Protein AF-A0A4Q5RP86-F1 (afdb_monomer_lite)

Foldseek 3Di:
DCPVVVVVVVVPDDDDDPDPQAPVDWDWADPPPLKIKIKHFHPAPFWPWKFKWKDLDQPDDTDTPDIDPDPPDRIDMDIPNPHDPDWMKIWMWTAGPPRDIDIHRIDIHYHPPPPDPDDDDPPPDPPPDPPPPPPPDDD

Secondary structure (DSSP, 8-state):
--HHHHHHHHTT----------TT--EEEE-STT-EEEEEE---S--SEEEEEEESSSSS--EEEEE-S-TT-SEEEEEETTPPSS--EEEEEEE-GGG-EEEPPPEE-EE--S-----------TTS-----------

Radius of gyration: 23.65 Å; chains: 1; bounding box: 83×69×40 Å

Sequence (139 aa):
MMRFLIGFLVFFIPIATMAQDTLPAFSAFSRGGGRNLISWVNNFPVVTQLNIQRSADSTKNFKTILTVPDPSLPQNGFVDTKAPPGNLFYRLFIVLDSGKYVFSKSRRAVPDTGTSTGFPAESNNSTADRRVIVSSNLN

pLDDT: mean 81.09, std 20.15, range [41.0, 98.62]

Structure (mmCIF, N/CA/C/O backbone):
data_AF-A0A4Q5RP86-F1
#
_entry.id   AF-A0A4Q5RP86-F1
#
loop_
_atom_site.group_PDB
_atom_site.id
_atom_site.type_symbol
_atom_site.label_atom_id
_atom_site.label_alt_id
_atom_site.label_comp_id
_atom_site.label_asym_id
_atom_site.label_entity_id
_atom_site.label_seq_id
_atom_site.pdbx_PDB_ins_code
_atom_site.Cartn_x
_atom_site.Cartn_y
_atom_site.Cartn_z
_atom_site.occupancy
_atom_site.B_iso_or_equiv
_atom_site.auth_seq_id
_atom_site.auth_comp_id
_atom_site.auth_asym_id
_atom_site.auth_atom_id
_atom_site.pdbx_PDB_model_num
ATOM 1 N N . MET A 1 1 ? -56.317 6.577 -11.267 1.00 57.41 1 MET A N 1
ATOM 2 C CA . MET A 1 1 ? -55.443 5.811 -10.349 1.00 57.41 1 MET A CA 1
ATOM 3 C C . MET A 1 1 ? -54.102 5.367 -10.966 1.00 57.41 1 MET A C 1
ATOM 5 O O . MET A 1 1 ? -53.289 4.812 -10.250 1.00 57.41 1 MET A O 1
ATOM 9 N N . MET A 1 2 ? -53.809 5.659 -12.246 1.00 57.72 2 MET A N 1
ATOM 10 C CA . MET A 1 2 ? -52.570 5.215 -12.926 1.00 57.72 2 MET A CA 1
ATOM 11 C C . MET A 1 2 ? -51.435 6.264 -12.948 1.00 57.72 2 MET A C 1
ATOM 13 O O . MET A 1 2 ? -50.302 5.953 -13.290 1.00 57.72 2 MET A O 1
ATOM 17 N N . ARG A 1 3 ? -51.721 7.512 -12.541 1.00 55.56 3 ARG A N 1
ATOM 18 C CA . ARG A 1 3 ? -50.755 8.631 -12.523 1.00 55.56 3 ARG A CA 1
ATOM 19 C C . ARG A 1 3 ? -49.776 8.578 -11.342 1.00 55.56 3 ARG A C 1
ATOM 21 O O . ARG A 1 3 ? -48.644 9.018 -11.476 1.00 55.56 3 ARG A O 1
ATOM 28 N N . PHE A 1 4 ? -50.194 7.987 -10.222 1.00 57.75 4 PHE A N 1
ATOM 29 C CA . PHE A 1 4 ? -49.337 7.782 -9.047 1.00 57.75 4 PHE A CA 1
ATOM 30 C C . PHE A 1 4 ? -48.412 6.562 -9.188 1.00 57.75 4 PHE A C 1
ATOM 32 O O . PHE A 1 4 ? -47.404 6.480 -8.495 1.00 57.75 4 PHE A O 1
ATOM 39 N N . LEU A 1 5 ? -48.712 5.647 -10.122 1.00 57.00 5 LEU A N 1
ATOM 40 C CA . LEU A 1 5 ? -47.914 4.441 -10.363 1.00 57.00 5 LEU A CA 1
ATOM 41 C C . LEU A 1 5 ? -46.541 4.771 -10.980 1.00 57.00 5 LEU A C 1
ATOM 43 O O . LEU A 1 5 ? -45.544 4.134 -10.660 1.00 57.00 5 LEU A O 1
ATOM 47 N N . ILE A 1 6 ? -46.484 5.813 -11.819 1.00 60.94 6 ILE A N 1
ATOM 48 C CA . ILE A 1 6 ? -45.249 6.268 -12.477 1.00 60.94 6 ILE A CA 1
ATOM 49 C C . ILE A 1 6 ? -44.287 6.893 -11.454 1.00 60.94 6 ILE A C 1
ATOM 51 O O . ILE A 1 6 ? -43.085 6.656 -11.519 1.00 60.94 6 ILE A O 1
ATOM 55 N N . GLY A 1 7 ? -44.809 7.628 -10.464 1.00 59.59 7 GLY A N 1
ATOM 56 C CA . GLY A 1 7 ? -43.992 8.212 -9.393 1.00 59.59 7 GLY A CA 1
ATOM 57 C C . GLY A 1 7 ? -43.363 7.163 -8.471 1.00 59.59 7 GLY A C 1
ATOM 58 O O . GLY A 1 7 ? -42.229 7.334 -8.035 1.00 59.59 7 GLY A O 1
ATOM 59 N N . PHE A 1 8 ? -44.060 6.047 -8.229 1.00 58.62 8 PHE A N 1
ATOM 60 C CA . PHE A 1 8 ? -43.550 4.954 -7.394 1.00 58.62 8 PHE A CA 1
ATOM 61 C C . PHE A 1 8 ? -42.440 4.145 -8.091 1.00 58.62 8 PHE A C 1
ATOM 63 O O . PHE A 1 8 ? -41.527 3.657 -7.431 1.00 58.62 8 PHE A O 1
ATOM 70 N N . LEU A 1 9 ? -42.471 4.049 -9.427 1.00 58.06 9 LEU A N 1
ATOM 71 C CA . LEU A 1 9 ? -41.463 3.326 -10.214 1.00 58.06 9 LEU A CA 1
ATOM 72 C C . LEU A 1 9 ? -40.113 4.069 -10.289 1.00 58.06 9 LEU A C 1
ATOM 74 O O . LEU A 1 9 ? -39.062 3.437 -10.323 1.00 58.06 9 LEU A O 1
ATOM 78 N N . VAL A 1 10 ? -40.124 5.407 -10.275 1.00 61.03 10 VAL A N 1
ATOM 79 C CA . VAL A 1 10 ? -38.898 6.232 -10.337 1.00 61.03 10 VAL A CA 1
ATOM 80 C C . VAL A 1 10 ? -38.115 6.211 -9.014 1.00 61.03 10 VAL A C 1
ATOM 82 O O . VAL A 1 10 ? -36.906 6.427 -9.013 1.00 61.03 10 VAL A O 1
ATOM 85 N N . PHE A 1 11 ? -38.762 5.886 -7.888 1.00 60.84 11 PHE A N 1
ATOM 86 C CA . PHE A 1 11 ? -38.121 5.868 -6.565 1.00 60.84 11 PHE A CA 1
ATOM 87 C C . PHE A 1 11 ? -37.253 4.619 -6.304 1.00 60.84 11 PHE A C 1
ATOM 89 O O . PHE A 1 11 ? -36.461 4.603 -5.367 1.00 60.84 11 PHE A O 1
ATOM 96 N N . PHE A 1 12 ? -37.364 3.580 -7.140 1.00 63.31 12 PHE A N 1
ATOM 97 C CA . PHE A 1 12 ? -36.663 2.298 -6.979 1.00 63.31 12 PHE A CA 1
ATOM 98 C C . PHE A 1 12 ? -35.523 2.085 -7.988 1.00 63.31 12 PHE A C 1
ATOM 100 O O . PHE A 1 12 ? -35.213 0.948 -8.333 1.00 63.31 12 PHE A O 1
ATOM 107 N N . ILE A 1 13 ? -34.875 3.149 -8.472 1.00 74.62 13 ILE A N 1
ATOM 108 C CA . ILE A 1 13 ? -33.644 3.006 -9.264 1.00 74.62 13 ILE A CA 1
ATOM 109 C C . ILE A 1 13 ? -32.456 2.943 -8.288 1.00 74.62 13 ILE A C 1
ATOM 111 O O . ILE A 1 13 ? -32.082 3.980 -7.736 1.00 74.62 13 ILE A O 1
ATOM 115 N N . PRO A 1 14 ? -31.841 1.768 -8.041 1.00 68.00 14 PRO A N 1
ATOM 116 C CA . PRO A 1 14 ? -30.626 1.705 -7.246 1.00 68.00 14 PRO A CA 1
ATOM 117 C C . PRO A 1 14 ? -29.492 2.380 -8.021 1.00 68.00 14 PRO A C 1
ATOM 119 O O . PRO A 1 14 ? -29.072 1.919 -9.083 1.00 68.00 14 PRO A O 1
ATOM 122 N N . ILE A 1 15 ? -28.988 3.485 -7.481 1.00 74.19 15 ILE A N 1
ATOM 123 C CA . ILE A 1 15 ? -27.766 4.122 -7.967 1.00 74.19 15 ILE A CA 1
ATOM 124 C C . ILE A 1 15 ? -26.613 3.218 -7.526 1.00 74.19 15 ILE A C 1
ATOM 126 O O . ILE A 1 15 ? -26.339 3.098 -6.332 1.00 74.19 15 ILE A O 1
ATOM 130 N N . ALA A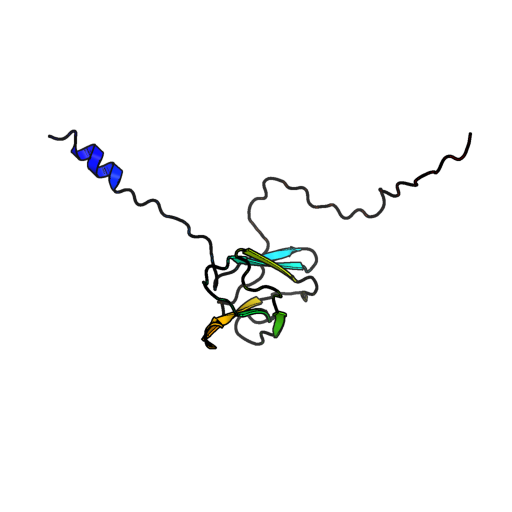 1 16 ? -25.959 2.545 -8.473 1.00 69.56 16 ALA A N 1
ATOM 131 C CA . ALA A 1 16 ? -24.766 1.759 -8.184 1.00 69.56 16 ALA A CA 1
ATOM 132 C C . ALA A 1 16 ? -23.649 2.704 -7.717 1.00 69.56 16 ALA A C 1
ATOM 134 O O . ALA A 1 16 ? -23.070 3.444 -8.513 1.00 69.56 16 ALA A O 1
ATOM 135 N N . THR A 1 17 ? -23.363 2.711 -6.416 1.00 67.38 17 THR A N 1
ATOM 136 C CA . THR A 1 17 ? -22.245 3.469 -5.860 1.00 67.38 17 THR A CA 1
ATOM 137 C C . THR A 1 17 ? -20.959 2.677 -6.076 1.00 67.38 17 THR A C 1
ATOM 139 O O . THR A 1 17 ? -20.790 1.564 -5.580 1.00 67.38 17 THR A O 1
ATOM 142 N N . MET A 1 18 ? -20.030 3.245 -6.841 1.00 66.38 18 MET A N 1
ATOM 143 C CA . MET A 1 18 ? -18.660 2.741 -6.898 1.00 66.38 18 MET A CA 1
ATOM 144 C C . MET A 1 18 ? -17.964 3.223 -5.626 1.00 66.38 18 MET A C 1
ATOM 146 O O . MET A 1 18 ? -17.562 4.383 -5.533 1.00 66.38 18 MET A O 1
ATOM 150 N N . ALA A 1 19 ? -17.903 2.372 -4.604 1.00 68.69 19 ALA A N 1
ATOM 151 C CA . ALA A 1 19 ? -17.145 2.687 -3.400 1.00 68.69 19 ALA A CA 1
ATOM 152 C C . ALA A 1 19 ? -15.655 2.830 -3.757 1.00 68.69 19 ALA A C 1
ATOM 154 O O . ALA A 1 19 ? -15.127 2.049 -4.550 1.00 68.69 19 ALA A O 1
ATOM 155 N N . GLN A 1 20 ? -14.977 3.826 -3.180 1.00 66.19 20 GLN A N 1
ATOM 156 C CA . GLN A 1 20 ? -13.523 3.919 -3.289 1.00 66.19 20 GLN A CA 1
ATOM 157 C C . GLN A 1 20 ? -12.885 2.696 -2.622 1.00 66.19 20 GLN A C 1
ATOM 159 O O . GLN A 1 20 ? -13.276 2.306 -1.519 1.00 66.19 20 GLN A O 1
ATOM 164 N N . ASP A 1 21 ? -11.892 2.106 -3.289 1.00 74.69 21 ASP A N 1
ATOM 165 C CA . ASP A 1 21 ? -11.068 1.039 -2.722 1.00 74.69 21 ASP A CA 1
ATOM 166 C C . ASP A 1 21 ? -10.365 1.577 -1.459 1.00 74.69 21 ASP A C 1
ATOM 168 O O . ASP A 1 21 ? -9.439 2.387 -1.538 1.00 74.69 21 ASP A O 1
ATOM 172 N N . THR A 1 22 ? -10.815 1.132 -0.287 1.00 91.19 22 THR A N 1
ATOM 173 C CA . THR A 1 22 ? -10.207 1.439 1.016 1.00 91.19 22 THR A CA 1
ATOM 174 C C . THR A 1 22 ? -9.433 0.235 1.539 1.00 91.19 22 THR A C 1
ATOM 176 O O . THR A 1 22 ? -9.600 -0.886 1.047 1.00 91.19 22 THR A O 1
ATOM 179 N N . LEU A 1 23 ? -8.576 0.444 2.541 1.00 92.94 23 LEU A N 1
ATOM 180 C CA . LEU A 1 23 ? -7.839 -0.640 3.183 1.00 92.94 23 LEU A CA 1
ATOM 181 C C . LEU A 1 23 ? -8.787 -1.801 3.565 1.00 92.94 23 LEU A C 1
ATOM 183 O O . LEU A 1 23 ? -9.875 -1.563 4.084 1.00 92.94 23 LEU A O 1
ATOM 187 N N . PRO A 1 24 ? -8.386 -3.064 3.319 1.00 94.88 24 PRO A N 1
ATOM 188 C CA . PRO A 1 24 ? -7.049 -3.495 2.909 1.00 94.88 24 PRO A CA 1
ATOM 189 C C . PRO A 1 24 ? -6.765 -3.373 1.400 1.00 94.88 24 PRO A C 1
ATOM 191 O O . PRO A 1 24 ? -5.664 -3.715 0.972 1.00 94.88 24 PRO A O 1
ATOM 194 N N . ALA A 1 25 ? -7.708 -2.919 0.571 1.00 95.94 25 ALA A N 1
ATOM 195 C CA . ALA A 1 25 ? -7.427 -2.629 -0.833 1.00 95.94 25 ALA A CA 1
ATOM 196 C C . ALA A 1 25 ? -6.519 -1.395 -0.975 1.00 95.94 25 ALA A C 1
ATOM 198 O O . ALA A 1 25 ? -6.467 -0.518 -0.114 1.00 95.94 25 ALA A O 1
ATOM 199 N N . PHE A 1 26 ? -5.748 -1.368 -2.059 1.00 96.12 26 PHE A N 1
ATOM 200 C CA . PHE A 1 26 ? -4.804 -0.300 -2.365 1.00 96.12 26 PHE A CA 1
ATOM 201 C C . PHE A 1 26 ? -4.516 -0.281 -3.868 1.00 96.12 26 PHE A C 1
ATOM 203 O O . PHE A 1 26 ? -4.832 -1.235 -4.584 1.00 96.12 26 PHE A O 1
ATOM 210 N N . SER A 1 27 ? -3.869 0.779 -4.333 1.00 95.81 27 SER A N 1
ATOM 211 C CA . SER A 1 27 ? -3.494 0.974 -5.730 1.00 95.81 27 SER A CA 1
ATOM 212 C C . SER A 1 27 ? -1.982 0.911 -5.913 1.00 95.81 27 SER A C 1
ATOM 214 O O . SER A 1 27 ? -1.226 1.385 -5.067 1.00 95.81 27 SER A O 1
ATOM 216 N N . ALA A 1 28 ? -1.541 0.322 -7.026 1.00 95.88 28 ALA A N 1
ATOM 217 C CA . ALA A 1 28 ? -0.133 0.203 -7.394 1.00 95.88 28 ALA A CA 1
ATOM 218 C C . ALA A 1 28 ? 0.053 0.599 -8.862 1.00 95.88 28 ALA A C 1
ATOM 220 O O . ALA A 1 28 ? -0.353 -0.136 -9.764 1.00 95.88 28 ALA A O 1
ATOM 221 N N . PHE A 1 29 ? 0.688 1.744 -9.098 1.00 94.88 29 PHE A N 1
ATOM 222 C CA . PHE A 1 29 ? 0.883 2.299 -10.434 1.00 94.88 29 PHE A CA 1
ATOM 223 C C . PHE A 1 29 ? 2.358 2.469 -10.766 1.00 94.88 29 PHE A C 1
ATOM 225 O O . PHE A 1 29 ? 3.126 2.984 -9.957 1.00 94.88 29 PHE A O 1
ATOM 232 N N . SER A 1 30 ? 2.762 2.104 -11.979 1.00 93.62 30 SER A N 1
ATOM 233 C CA . SER A 1 30 ? 4.092 2.439 -12.484 1.00 93.62 30 SER A CA 1
ATOM 234 C C . SER A 1 30 ? 4.103 3.869 -13.026 1.00 93.62 30 SER A C 1
ATOM 236 O O . SER A 1 30 ? 3.240 4.247 -13.816 1.00 93.62 30 SER A O 1
ATOM 238 N N . ARG A 1 31 ? 5.076 4.676 -12.592 1.00 89.81 31 ARG A N 1
ATOM 239 C CA . ARG A 1 31 ? 5.244 6.098 -12.954 1.00 89.81 31 ARG A CA 1
ATOM 240 C C . ARG A 1 31 ? 6.404 6.334 -13.933 1.00 89.81 31 ARG A C 1
ATOM 242 O O . ARG A 1 31 ? 6.873 7.465 -14.074 1.00 89.81 31 ARG A O 1
ATOM 249 N N . GLY A 1 32 ? 6.893 5.272 -14.577 1.00 83.88 32 GLY A N 1
ATOM 250 C CA . GLY A 1 32 ? 8.081 5.320 -15.431 1.00 83.88 32 GLY A CA 1
ATOM 251 C C . GLY A 1 32 ? 9.378 5.579 -14.650 1.00 83.88 32 GLY A C 1
ATOM 252 O O . GLY A 1 32 ? 9.368 5.918 -13.463 1.00 83.88 32 GLY A O 1
ATOM 253 N N . GLY A 1 33 ? 10.523 5.375 -15.311 1.00 85.06 33 GLY A N 1
ATOM 254 C CA . GLY A 1 33 ? 11.845 5.598 -14.708 1.00 85.06 33 GLY A CA 1
ATOM 255 C C . GLY A 1 33 ? 12.135 4.723 -13.482 1.00 85.06 33 GLY A C 1
ATOM 256 O O . GLY A 1 33 ? 12.807 5.174 -12.562 1.00 85.06 33 GLY A O 1
ATOM 257 N N . GLY A 1 34 ? 11.575 3.507 -13.426 1.00 88.19 34 GLY A N 1
ATOM 258 C CA . GLY A 1 34 ? 11.765 2.586 -12.296 1.00 88.19 34 GLY A CA 1
ATOM 259 C C . GLY A 1 34 ? 11.047 3.000 -11.007 1.00 88.19 34 GLY A C 1
ATOM 260 O O . GLY A 1 34 ? 11.407 2.527 -9.933 1.00 88.19 34 GLY A O 1
ATOM 261 N N . ARG A 1 35 ? 10.047 3.888 -11.091 1.00 93.50 35 ARG A N 1
ATOM 262 C CA . ARG A 1 35 ? 9.272 4.356 -9.936 1.00 93.50 35 ARG A CA 1
ATOM 263 C C . ARG A 1 35 ? 7.888 3.732 -9.916 1.00 93.50 35 ARG A C 1
ATOM 265 O O . ARG A 1 35 ? 7.176 3.789 -10.919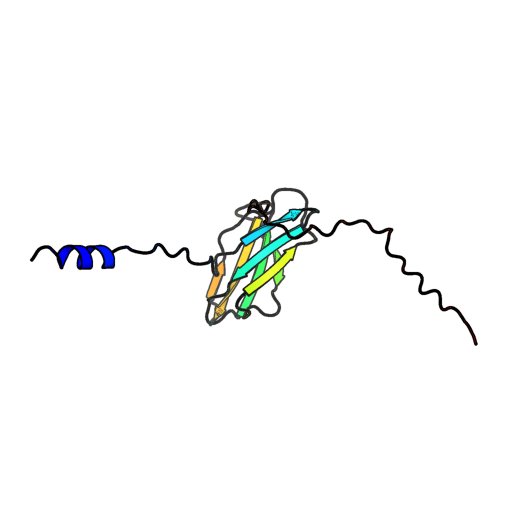 1.00 93.50 35 ARG A O 1
ATOM 272 N N . ASN A 1 36 ? 7.475 3.226 -8.759 1.00 96.44 36 ASN A N 1
ATOM 273 C CA . ASN A 1 36 ? 6.123 2.711 -8.554 1.00 96.44 36 ASN A CA 1
ATOM 274 C C . ASN A 1 36 ? 5.440 3.460 -7.406 1.00 96.44 36 ASN A C 1
ATOM 276 O O . ASN A 1 36 ? 5.997 3.560 -6.318 1.00 96.44 36 ASN A O 1
ATOM 280 N N . LEU A 1 37 ? 4.241 3.987 -7.648 1.00 96.56 37 LEU A N 1
ATOM 281 C CA . LEU A 1 37 ? 3.385 4.607 -6.644 1.00 96.56 37 LEU A CA 1
ATOM 282 C C . LEU A 1 37 ? 2.477 3.550 -6.017 1.00 96.56 37 LEU A C 1
ATOM 284 O O . LEU A 1 37 ? 1.732 2.874 -6.721 1.00 96.56 37 LEU A O 1
ATOM 288 N N . ILE A 1 38 ? 2.507 3.466 -4.695 1.00 97.19 38 ILE A N 1
ATOM 289 C CA . ILE A 1 38 ? 1.612 2.663 -3.873 1.00 97.19 38 ILE A CA 1
ATOM 290 C C . ILE A 1 38 ? 0.742 3.650 -3.101 1.00 97.19 38 ILE A C 1
ATOM 292 O O . ILE A 1 38 ? 1.284 4.442 -2.338 1.00 97.19 38 ILE A O 1
ATOM 296 N N . SER A 1 39 ? -0.575 3.634 -3.280 1.00 96.56 39 SER A N 1
ATOM 297 C CA . SER A 1 39 ? -1.489 4.549 -2.581 1.00 96.56 39 SER A CA 1
ATOM 298 C C . SER A 1 39 ? -2.678 3.817 -1.976 1.00 96.56 39 SER A C 1
ATOM 300 O O . SER A 1 39 ? -3.099 2.773 -2.476 1.00 96.56 39 SER A O 1
ATOM 302 N N . TRP A 1 40 ? -3.207 4.350 -0.878 1.00 96.06 40 TRP A N 1
ATOM 303 C CA . TRP A 1 40 ? -4.328 3.756 -0.155 1.00 96.06 40 TRP A CA 1
ATOM 304 C C . TRP A 1 40 ? -5.185 4.817 0.535 1.00 96.06 40 TRP A C 1
ATOM 306 O O . TRP A 1 40 ? -4.740 5.940 0.783 1.00 96.06 40 TRP A O 1
ATOM 316 N N . VAL A 1 41 ? -6.410 4.416 0.871 1.00 96.00 41 VAL A N 1
ATOM 317 C CA . VAL A 1 41 ? -7.340 5.167 1.718 1.00 96.00 41 VAL A CA 1
ATOM 318 C C . VAL A 1 41 ? -7.628 4.323 2.955 1.00 96.00 41 VAL A C 1
ATOM 320 O O . VAL A 1 41 ? -8.068 3.180 2.840 1.00 96.00 41 VAL A O 1
ATOM 323 N N . ASN A 1 42 ? -7.337 4.851 4.137 1.00 94.69 42 ASN A N 1
ATOM 324 C CA . ASN A 1 42 ? -7.567 4.192 5.410 1.00 94.69 42 ASN A CA 1
ATOM 325 C C . ASN A 1 42 ? -8.988 4.475 5.920 1.00 94.69 42 ASN A C 1
ATOM 327 O O . ASN A 1 42 ? -9.341 5.622 6.172 1.00 94.69 42 ASN A O 1
ATOM 331 N N . ASN A 1 43 ? -9.776 3.415 6.101 1.00 92.38 43 ASN A N 1
ATOM 332 C CA . ASN A 1 43 ? -11.104 3.468 6.720 1.00 92.38 43 ASN A CA 1
ATOM 333 C C . ASN A 1 43 ? -11.187 2.607 7.995 1.00 92.38 43 ASN A C 1
ATOM 335 O O . ASN A 1 43 ? -12.267 2.385 8.541 1.00 92.38 43 ASN A O 1
ATOM 339 N N . PHE A 1 44 ? -10.054 2.073 8.463 1.00 91.81 44 PHE A N 1
ATOM 340 C CA . PHE A 1 44 ? -10.004 1.403 9.753 1.00 91.81 44 PHE A CA 1
ATOM 341 C C . PHE A 1 44 ? -10.012 2.452 10.870 1.00 91.81 44 PHE A C 1
ATOM 343 O O . PHE A 1 44 ? -9.301 3.451 10.766 1.00 91.81 44 PHE A O 1
ATOM 350 N N . PRO A 1 45 ? -10.757 2.220 11.965 1.00 91.62 45 PRO A N 1
ATOM 351 C CA . PRO A 1 45 ? -10.806 3.159 13.083 1.00 91.62 45 PRO A CA 1
ATOM 352 C C . PRO A 1 45 ? -9.455 3.274 13.799 1.00 91.62 45 PRO A C 1
ATOM 354 O O . PRO A 1 45 ? -9.115 4.335 14.312 1.00 91.62 45 PRO A O 1
ATOM 357 N N . VAL A 1 46 ? -8.684 2.182 13.833 1.00 94.25 46 VAL A N 1
ATOM 358 C CA . VAL A 1 46 ? -7.360 2.126 14.454 1.00 94.25 46 VAL A CA 1
ATOM 359 C C . VAL A 1 46 ? -6.434 1.295 13.575 1.00 94.25 46 VAL A C 1
ATOM 361 O O . VAL A 1 46 ? -6.713 0.131 13.285 1.00 94.25 46 VAL A O 1
ATOM 364 N N . VAL A 1 47 ? -5.307 1.890 13.188 1.00 96.00 47 VAL A N 1
ATOM 365 C CA . VAL A 1 47 ? -4.173 1.196 12.570 1.00 96.00 47 VAL A CA 1
ATOM 366 C C . VAL A 1 47 ? -2.934 1.574 13.363 1.00 96.00 47 VAL A C 1
ATOM 368 O O . VAL A 1 47 ? -2.589 2.748 13.452 1.00 96.00 47 VAL A O 1
ATOM 371 N N . THR A 1 48 ? -2.280 0.586 13.961 1.00 96.25 48 THR A N 1
ATOM 372 C CA . THR A 1 48 ? -1.092 0.790 14.802 1.00 96.25 48 THR A CA 1
ATOM 373 C C . THR A 1 48 ? 0.197 0.680 13.999 1.00 96.25 48 THR A C 1
ATOM 375 O O . THR A 1 48 ? 1.200 1.299 14.343 1.00 96.25 48 THR A O 1
ATOM 378 N N . GLN A 1 49 ? 0.174 -0.076 12.899 1.00 97.06 49 GLN A N 1
ATOM 379 C CA . GLN A 1 49 ? 1.310 -0.223 12.001 1.00 97.06 49 GLN A CA 1
ATOM 380 C C . GLN A 1 49 ? 0.842 -0.522 10.577 1.00 97.06 49 GLN A C 1
ATOM 382 O O . GLN A 1 49 ? -0.072 -1.317 10.361 1.00 97.06 49 GLN A O 1
ATOM 387 N N . LEU A 1 50 ? 1.514 0.073 9.592 1.00 97.94 50 LEU A N 1
ATOM 388 C CA . LEU A 1 50 ? 1.309 -0.232 8.181 1.00 97.94 50 LEU A CA 1
ATOM 389 C C . LEU A 1 50 ? 2.667 -0.395 7.503 1.00 97.94 50 LEU A C 1
ATOM 391 O O . LEU A 1 50 ? 3.451 0.548 7.418 1.00 97.94 50 LEU A O 1
ATOM 395 N N . ASN A 1 51 ? 2.938 -1.598 7.005 1.00 98.50 51 ASN A N 1
ATOM 396 C CA . ASN A 1 51 ? 4.158 -1.903 6.269 1.00 98.50 51 ASN A CA 1
ATOM 397 C C . ASN A 1 51 ? 3.829 -2.156 4.800 1.00 98.50 51 ASN A C 1
ATOM 399 O O . ASN A 1 51 ? 2.975 -2.985 4.473 1.00 98.50 51 ASN A O 1
ATOM 403 N N . ILE A 1 52 ? 4.569 -1.506 3.909 1.00 98.44 52 ILE A N 1
ATOM 404 C CA . ILE A 1 52 ? 4.525 -1.775 2.475 1.00 98.44 52 ILE A CA 1
ATOM 405 C C . ILE A 1 52 ? 5.553 -2.856 2.176 1.00 98.44 52 ILE A C 1
ATOM 407 O O . ILE A 1 52 ? 6.739 -2.712 2.486 1.00 98.44 52 ILE A O 1
ATOM 411 N N . GLN A 1 53 ? 5.099 -3.943 1.561 1.00 98.62 53 GLN A N 1
ATOM 412 C CA . GLN A 1 53 ? 5.945 -5.065 1.188 1.00 98.62 53 GLN A CA 1
ATOM 413 C C . GLN A 1 53 ? 5.982 -5.246 -0.324 1.00 98.62 53 GLN A C 1
ATOM 415 O O . GLN A 1 53 ? 4.979 -5.046 -1.007 1.00 98.62 53 GLN A O 1
ATOM 420 N N . ARG A 1 54 ? 7.137 -5.670 -0.836 1.00 98.38 54 ARG A N 1
ATOM 421 C CA . ARG A 1 54 ? 7.404 -5.877 -2.261 1.00 98.38 54 ARG A CA 1
ATOM 422 C C . ARG A 1 54 ? 7.968 -7.267 -2.520 1.00 98.38 54 ARG A C 1
ATOM 424 O O . ARG A 1 54 ? 8.759 -7.765 -1.722 1.00 98.38 54 ARG A O 1
ATOM 431 N N . SER A 1 55 ? 7.609 -7.855 -3.655 1.00 98.00 55 SER A N 1
ATOM 432 C CA . SER A 1 55 ? 8.163 -9.104 -4.173 1.00 98.00 55 SER A CA 1
ATOM 433 C C . SER A 1 55 ? 8.269 -9.074 -5.700 1.00 98.00 55 SER A C 1
ATOM 435 O O . SER A 1 55 ? 7.565 -8.317 -6.365 1.00 98.00 55 SER A O 1
ATOM 437 N N . ALA A 1 56 ? 9.143 -9.913 -6.254 1.00 96.75 56 ALA A N 1
ATOM 438 C CA . ALA A 1 56 ? 9.151 -10.252 -7.680 1.00 96.75 56 ALA A CA 1
ATOM 439 C C . ALA A 1 56 ? 8.171 -11.400 -8.017 1.00 96.75 56 ALA A C 1
ATOM 441 O O . ALA A 1 56 ? 7.947 -11.709 -9.183 1.00 96.75 56 ALA A O 1
ATOM 442 N N . ASP A 1 57 ? 7.581 -12.030 -6.996 1.00 96.06 57 ASP A N 1
ATOM 443 C CA . ASP A 1 57 ? 6.577 -13.088 -7.104 1.00 96.06 57 ASP A CA 1
ATOM 444 C C . ASP A 1 57 ? 5.243 -12.596 -6.524 1.00 96.06 57 ASP A C 1
ATOM 446 O O . ASP A 1 57 ? 5.202 -11.936 -5.488 1.00 96.06 57 ASP A O 1
ATOM 450 N N . SER A 1 58 ? 4.136 -12.922 -7.186 1.00 95.25 58 SER A N 1
ATOM 451 C CA . SER A 1 58 ? 2.793 -12.480 -6.779 1.00 95.25 58 SER A CA 1
ATOM 452 C C . SER A 1 58 ? 2.291 -13.054 -5.446 1.00 95.25 58 SER A C 1
ATOM 454 O O . SER A 1 58 ? 1.367 -12.506 -4.849 1.00 95.25 58 SER A O 1
ATOM 456 N N . THR A 1 59 ? 2.879 -14.149 -4.961 1.00 95.00 59 THR A N 1
ATOM 457 C CA . THR A 1 59 ? 2.364 -14.940 -3.829 1.00 95.00 59 THR A CA 1
ATOM 458 C C . THR A 1 59 ? 3.342 -15.087 -2.670 1.00 95.00 59 THR A C 1
ATOM 460 O O . THR A 1 59 ? 2.920 -15.137 -1.514 1.00 95.00 59 THR A O 1
ATOM 463 N N . LYS A 1 60 ? 4.649 -15.113 -2.944 1.00 96.00 60 LYS A N 1
ATOM 464 C CA . LYS A 1 60 ? 5.697 -15.391 -1.948 1.00 96.00 60 LYS A CA 1
ATOM 465 C C . LYS A 1 60 ? 6.797 -14.334 -1.954 1.00 96.00 60 LYS A C 1
ATOM 467 O O . LYS A 1 60 ? 6.821 -13.450 -2.799 1.00 96.00 60 LYS A O 1
ATOM 472 N N . ASN A 1 61 ? 7.728 -14.443 -1.004 1.00 96.88 61 ASN A N 1
ATOM 473 C CA . ASN A 1 61 ? 8.970 -13.657 -0.932 1.00 96.88 61 ASN A CA 1
ATOM 474 C C . ASN A 1 61 ? 8.799 -12.135 -0.768 1.00 96.88 61 ASN A C 1
ATOM 476 O O . ASN A 1 61 ? 9.676 -11.361 -1.148 1.00 96.88 61 ASN A O 1
ATOM 480 N N . PHE A 1 62 ? 7.692 -11.700 -0.168 1.00 98.25 62 PHE A N 1
ATOM 481 C CA . PHE A 1 62 ? 7.467 -10.294 0.155 1.00 98.25 62 PHE A CA 1
ATOM 482 C C . PHE A 1 62 ? 8.425 -9.805 1.243 1.00 98.25 62 PHE A C 1
ATOM 484 O O . PHE A 1 62 ? 8.499 -10.386 2.324 1.00 98.25 62 PHE A O 1
ATOM 491 N N . LYS A 1 63 ? 9.119 -8.699 0.966 1.00 98.00 63 LYS A N 1
ATOM 492 C CA . LYS A 1 63 ? 9.999 -7.999 1.909 1.00 98.00 63 LYS A CA 1
ATOM 493 C C . LYS A 1 63 ? 9.447 -6.614 2.203 1.00 98.00 63 LYS A C 1
ATOM 495 O O . LYS A 1 63 ? 9.020 -5.925 1.279 1.00 98.00 63 LYS A O 1
ATOM 500 N N . THR A 1 64 ? 9.471 -6.200 3.467 1.00 98.38 64 THR A N 1
ATOM 501 C CA . THR A 1 64 ? 9.105 -4.833 3.857 1.00 98.38 64 THR A CA 1
ATOM 502 C C . THR A 1 64 ? 10.112 -3.842 3.280 1.00 98.38 64 THR A C 1
ATOM 504 O O . THR A 1 64 ? 11.315 -4.003 3.474 1.00 98.38 64 THR A O 1
ATOM 507 N N . ILE A 1 65 ? 9.614 -2.835 2.564 1.00 98.06 65 ILE A N 1
ATOM 508 C CA . ILE A 1 65 ? 10.423 -1.757 1.976 1.00 98.06 65 ILE A CA 1
ATOM 509 C C . ILE A 1 65 ? 10.158 -0.398 2.630 1.00 98.06 65 ILE A C 1
ATOM 511 O O . ILE A 1 65 ? 10.995 0.493 2.532 1.00 98.06 65 ILE A O 1
ATOM 515 N N . LEU A 1 66 ? 9.014 -0.249 3.303 1.00 98.06 66 LEU A N 1
ATOM 516 C CA . LEU A 1 66 ? 8.660 0.927 4.088 1.00 98.06 66 LEU A CA 1
ATOM 517 C C . LEU A 1 66 ? 7.772 0.508 5.263 1.00 98.06 66 LEU A C 1
ATOM 519 O O . LEU A 1 66 ? 6.827 -0.258 5.075 1.00 98.06 66 LEU A O 1
ATOM 523 N N . THR A 1 67 ? 8.038 1.078 6.433 1.00 98.00 67 THR A N 1
ATOM 524 C CA . THR A 1 67 ? 7.069 1.189 7.530 1.00 98.00 67 THR A CA 1
ATOM 525 C C . THR A 1 67 ? 6.535 2.615 7.516 1.00 98.00 67 THR A C 1
ATOM 527 O O . THR A 1 67 ? 7.325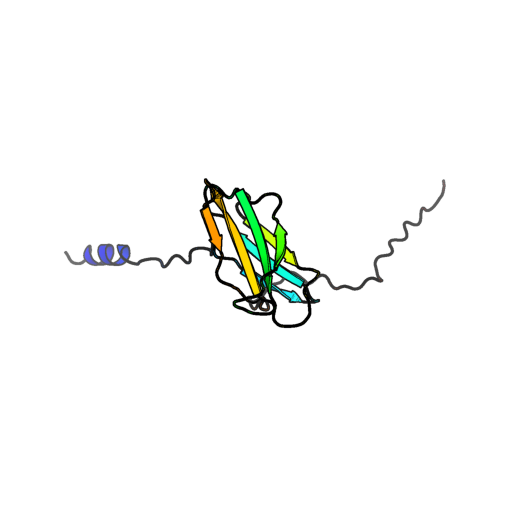 3.558 7.554 1.00 98.00 67 THR A O 1
ATOM 530 N N . VAL A 1 68 ? 5.221 2.784 7.391 1.00 97.12 68 VAL A N 1
ATOM 531 C CA . VAL A 1 68 ? 4.602 4.111 7.301 1.00 97.12 68 VAL A CA 1
ATOM 532 C C . VAL A 1 68 ? 4.735 4.828 8.651 1.00 97.12 68 VAL A C 1
ATOM 534 O O . VAL A 1 68 ? 4.325 4.248 9.656 1.00 97.12 68 VAL A O 1
ATOM 537 N N . PRO A 1 69 ? 5.280 6.062 8.691 1.00 95.81 69 PRO A N 1
ATOM 538 C CA . PRO A 1 69 ? 5.482 6.792 9.945 1.00 95.81 69 PRO A CA 1
ATOM 539 C C . PRO A 1 69 ? 4.181 7.106 10.686 1.00 95.81 69 PRO A C 1
ATOM 541 O O . PRO A 1 69 ? 4.122 6.961 11.901 1.00 95.81 69 PRO A O 1
ATOM 544 N N . ASP A 1 70 ? 3.147 7.506 9.945 1.00 95.19 70 ASP A N 1
ATOM 545 C CA . ASP A 1 70 ? 1.808 7.744 10.476 1.00 95.19 70 ASP A CA 1
ATOM 546 C C . ASP A 1 70 ? 0.783 6.876 9.724 1.00 95.19 70 ASP A C 1
ATOM 548 O O . ASP A 1 70 ? 0.338 7.236 8.625 1.00 95.19 70 ASP A O 1
ATOM 552 N N . PRO A 1 71 ? 0.437 5.695 10.266 1.00 93.62 71 PRO A N 1
ATOM 553 C CA . PRO A 1 71 ? -0.529 4.795 9.648 1.00 93.62 71 PRO A CA 1
ATOM 554 C C . PRO A 1 71 ? -1.986 5.257 9.825 1.00 93.62 71 PRO A C 1
ATOM 556 O O . PRO A 1 71 ? -2.871 4.682 9.191 1.00 93.62 71 PRO A O 1
ATOM 559 N N . SER A 1 72 ? -2.250 6.274 10.656 1.00 92.12 72 SER A N 1
ATOM 560 C CA . SER A 1 72 ? -3.603 6.771 10.937 1.00 92.12 72 SER A CA 1
ATOM 561 C C . SER A 1 72 ? -4.144 7.711 9.856 1.00 92.12 72 SER A C 1
ATOM 563 O O . SER A 1 72 ? -5.350 7.949 9.797 1.00 92.12 72 SER A O 1
ATOM 565 N N . LEU A 1 73 ? -3.275 8.199 8.962 1.00 94.38 73 LEU A N 1
ATOM 566 C CA . LEU A 1 73 ? -3.655 9.119 7.892 1.00 94.38 73 LEU A CA 1
ATOM 567 C C . LEU A 1 73 ? -4.780 8.536 7.011 1.00 94.38 73 LEU A C 1
ATOM 569 O O . LEU A 1 73 ? -4.614 7.436 6.470 1.00 94.38 73 LEU A O 1
ATOM 573 N N . PRO A 1 74 ? -5.889 9.278 6.795 1.00 93.00 74 PRO A N 1
ATOM 574 C CA . PRO A 1 74 ? -7.025 8.809 5.996 1.00 93.00 74 PRO A CA 1
ATOM 575 C C . PRO A 1 74 ? -6.669 8.475 4.548 1.00 93.00 74 PRO A C 1
ATOM 577 O O . PRO A 1 74 ? -7.257 7.579 3.956 1.00 93.00 74 PRO A O 1
ATOM 580 N N . GLN A 1 75 ? -5.700 9.170 3.958 1.00 94.81 75 GLN A N 1
ATOM 581 C CA . GLN A 1 75 ? -5.212 8.894 2.612 1.00 94.81 75 GLN A CA 1
ATOM 582 C C . GLN A 1 75 ? -3.718 9.174 2.555 1.00 94.81 75 GLN A C 1
ATOM 584 O O . GLN A 1 75 ? -3.254 10.203 3.044 1.00 94.81 75 GLN A O 1
ATOM 589 N N . ASN A 1 76 ? -2.958 8.258 1.958 1.00 95.62 76 ASN A N 1
ATOM 590 C CA . ASN A 1 76 ? -1.516 8.414 1.826 1.00 95.62 76 ASN A CA 1
ATOM 591 C C . ASN A 1 76 ? -0.973 7.592 0.643 1.00 95.62 76 ASN A C 1
ATOM 593 O O . ASN A 1 76 ? -1.682 6.790 0.023 1.00 95.62 76 ASN A O 1
ATOM 597 N N . GLY A 1 77 ? 0.298 7.805 0.313 1.00 95.25 77 GLY A N 1
ATOM 598 C CA . GLY A 1 77 ? 1.002 7.039 -0.695 1.00 95.25 77 GLY A CA 1
ATOM 599 C C . GLY A 1 77 ? 2.516 7.070 -0.530 1.00 95.25 77 GLY A C 1
ATOM 600 O O . GLY A 1 77 ? 3.092 7.920 0.141 1.00 95.25 77 GLY A O 1
ATOM 601 N N . PHE A 1 78 ? 3.166 6.114 -1.176 1.00 96.44 78 PHE A N 1
ATOM 602 C CA . PHE A 1 78 ? 4.606 5.934 -1.188 1.00 96.44 78 PHE A CA 1
ATOM 603 C C . PHE A 1 78 ? 5.088 5.710 -2.616 1.00 96.44 78 PHE A C 1
ATOM 605 O O . PHE A 1 78 ? 4.511 4.915 -3.356 1.00 96.44 78 PHE A O 1
ATOM 612 N N . VAL A 1 79 ? 6.176 6.380 -2.990 1.00 97.06 79 VAL A N 1
ATOM 613 C CA . VAL A 1 79 ? 6.850 6.155 -4.269 1.00 97.06 79 VAL A CA 1
ATOM 614 C C . VAL A 1 79 ? 8.096 5.310 -4.031 1.00 97.06 79 VAL A C 1
ATOM 616 O O . VAL A 1 79 ? 9.087 5.780 -3.476 1.00 97.06 79 VAL A O 1
ATOM 619 N N . ASP A 1 80 ? 8.060 4.068 -4.499 1.00 97.00 80 ASP A N 1
ATOM 620 C CA . ASP A 1 80 ? 9.219 3.186 -4.552 1.00 97.00 80 ASP A CA 1
ATOM 621 C C . ASP A 1 80 ? 10.153 3.648 -5.673 1.00 97.00 80 ASP A C 1
ATOM 623 O O . ASP A 1 80 ? 9.957 3.308 -6.839 1.00 97.00 80 ASP A O 1
ATOM 627 N N . THR A 1 81 ? 11.152 4.460 -5.325 1.00 95.88 81 THR A N 1
ATOM 628 C CA . THR A 1 81 ? 12.181 4.958 -6.254 1.00 95.88 81 THR A CA 1
ATOM 629 C C . THR A 1 81 ? 13.340 3.985 -6.456 1.00 95.88 81 THR A C 1
ATOM 631 O O . THR A 1 81 ? 14.213 4.232 -7.282 1.00 95.88 81 THR A O 1
ATOM 634 N N . LYS A 1 82 ? 13.363 2.877 -5.706 1.00 94.69 82 LYS A N 1
ATOM 635 C CA . LYS A 1 82 ? 14.414 1.852 -5.742 1.00 94.69 82 LYS A CA 1
ATOM 636 C C . LYS A 1 82 ? 13.832 0.520 -6.214 1.00 94.69 82 LYS A C 1
ATOM 638 O O . LYS A 1 82 ? 14.172 -0.541 -5.676 1.00 94.69 82 LYS A O 1
ATOM 643 N N . ALA A 1 83 ? 12.900 0.577 -7.163 1.00 93.44 83 ALA A N 1
ATOM 644 C CA . ALA A 1 83 ? 12.226 -0.586 -7.714 1.00 93.44 83 ALA A CA 1
ATOM 645 C C . ALA A 1 83 ? 13.160 -1.296 -8.717 1.00 93.44 83 ALA A C 1
ATOM 647 O O . ALA A 1 83 ? 13.603 -0.665 -9.679 1.00 93.44 83 ALA A O 1
ATOM 648 N N . PRO A 1 84 ? 13.495 -2.586 -8.517 1.00 92.88 84 PRO A N 1
ATOM 649 C CA . PRO A 1 84 ? 14.245 -3.350 -9.508 1.00 92.88 84 PRO A CA 1
ATOM 650 C C . PRO A 1 84 ? 13.490 -3.446 -10.843 1.00 92.88 84 PRO A C 1
ATOM 652 O O . PRO A 1 84 ? 12.261 -3.349 -10.862 1.00 92.88 84 PRO A O 1
ATOM 655 N N . PRO A 1 85 ? 14.189 -3.687 -11.963 1.00 89.62 85 PRO A N 1
ATOM 656 C CA . PRO A 1 85 ? 13.524 -3.952 -13.231 1.00 89.62 85 PRO A CA 1
ATOM 657 C C . PRO A 1 85 ? 12.677 -5.233 -13.161 1.00 89.62 85 PRO A C 1
ATOM 659 O O . PRO A 1 85 ? 13.017 -6.187 -12.459 1.00 89.62 85 PRO A O 1
ATOM 662 N N . GLY A 1 86 ? 11.590 -5.267 -13.935 1.00 89.50 86 GLY A N 1
ATOM 663 C CA . GLY A 1 86 ? 10.710 -6.429 -14.068 1.00 89.50 86 GLY A CA 1
ATOM 664 C C . GLY A 1 86 ? 9.352 -6.26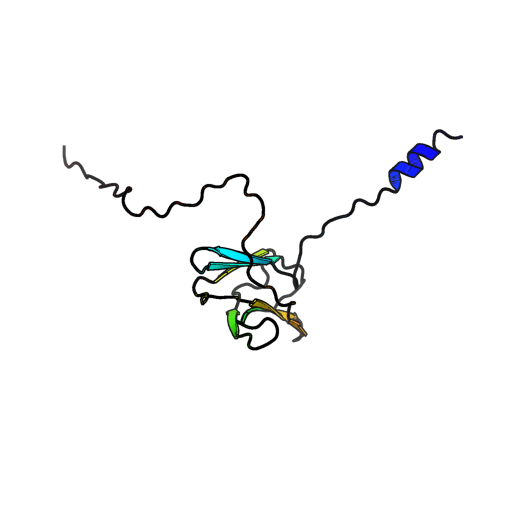9 -13.384 1.00 89.50 86 GLY A C 1
ATOM 665 O O . GLY A 1 86 ? 8.907 -5.168 -13.060 1.00 89.50 86 GLY A O 1
ATOM 666 N N . ASN A 1 87 ? 8.659 -7.395 -13.206 1.00 91.94 87 ASN A N 1
ATOM 667 C CA . ASN A 1 87 ? 7.314 -7.416 -12.640 1.00 91.94 87 ASN A CA 1
ATOM 668 C C . ASN A 1 87 ? 7.385 -7.394 -11.121 1.00 91.94 87 ASN A C 1
ATOM 670 O O . ASN A 1 87 ? 7.782 -8.374 -10.495 1.00 91.94 87 ASN A O 1
ATOM 674 N N . LEU A 1 88 ? 6.971 -6.273 -10.541 1.00 96.38 88 LEU A N 1
ATOM 675 C CA . LEU A 1 88 ? 6.941 -6.094 -9.101 1.00 96.38 88 LEU A CA 1
ATOM 676 C C . LEU A 1 88 ? 5.514 -6.161 -8.575 1.00 96.38 88 LEU A C 1
ATOM 678 O O . LEU A 1 88 ? 4.583 -5.562 -9.123 1.00 96.38 88 LEU A O 1
ATOM 682 N N . PHE A 1 89 ? 5.384 -6.889 -7.478 1.00 98.00 89 PHE A N 1
ATOM 683 C CA . PHE A 1 89 ? 4.155 -7.115 -6.749 1.00 98.00 89 PHE A CA 1
ATOM 684 C C . PHE A 1 89 ? 4.275 -6.494 -5.370 1.00 98.00 89 PHE A C 1
ATOM 686 O O . PHE A 1 89 ? 5.300 -6.619 -4.700 1.00 98.00 89 PHE A O 1
ATOM 693 N N . TYR A 1 90 ? 3.206 -5.848 -4.938 1.00 98.38 90 TYR A N 1
ATOM 694 C CA . TYR A 1 90 ? 3.123 -5.175 -3.657 1.00 98.38 90 TYR A CA 1
ATOM 695 C C . TYR A 1 90 ? 2.011 -5.798 -2.822 1.00 98.38 90 TYR A C 1
ATOM 697 O O . TYR A 1 90 ? 1.059 -6.365 -3.362 1.00 98.38 90 TYR A O 1
ATOM 705 N N . ARG A 1 91 ? 2.141 -5.704 -1.502 1.00 98.38 91 ARG A N 1
ATOM 706 C CA . ARG A 1 91 ? 1.061 -5.944 -0.542 1.00 98.38 91 ARG A CA 1
ATOM 707 C C . ARG A 1 91 ? 1.293 -5.095 0.700 1.00 98.38 91 ARG A C 1
ATOM 709 O O . ARG A 1 91 ? 2.416 -4.669 0.967 1.00 98.38 91 ARG A O 1
ATOM 716 N N . LEU A 1 92 ? 0.239 -4.893 1.466 1.00 98.38 92 LEU A N 1
ATOM 717 C CA . LEU A 1 92 ? 0.259 -4.174 2.727 1.00 98.38 92 LEU A CA 1
ATOM 718 C C . LEU A 1 92 ? 0.138 -5.186 3.860 1.00 98.38 92 LEU A C 1
ATOM 720 O O . LEU A 1 92 ? -0.666 -6.115 3.782 1.00 98.38 92 LEU A O 1
ATOM 724 N N . PHE A 1 93 ? 0.941 -5.003 4.897 1.00 98.31 93 PHE A N 1
ATOM 725 C CA . PHE A 1 93 ? 0.750 -5.646 6.189 1.00 98.31 93 PHE A CA 1
ATOM 726 C C . PHE A 1 93 ? 0.250 -4.586 7.161 1.00 98.31 93 PHE A C 1
ATOM 728 O O . PHE A 1 93 ? 0.947 -3.604 7.414 1.00 98.31 93 PHE A O 1
ATOM 735 N N . ILE A 1 94 ? -0.974 -4.769 7.639 1.00 97.94 94 ILE A N 1
ATOM 736 C CA . ILE A 1 94 ? -1.727 -3.776 8.398 1.00 97.94 94 ILE A CA 1
ATOM 737 C C . ILE A 1 94 ? -1.978 -4.373 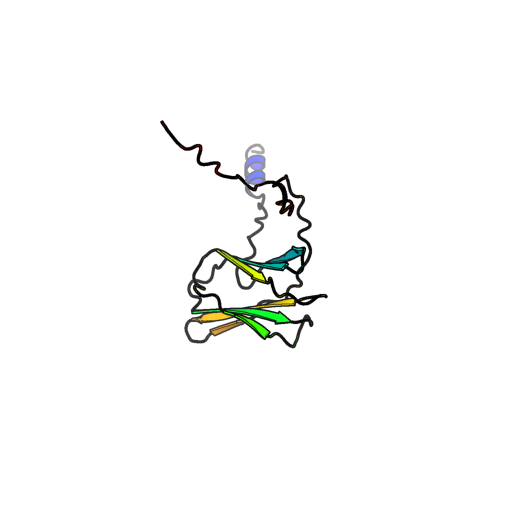9.775 1.00 97.94 94 ILE A C 1
ATOM 739 O O . ILE A 1 94 ? -2.605 -5.427 9.874 1.00 97.94 94 ILE A O 1
ATOM 743 N N . VAL A 1 95 ? -1.489 -3.718 10.820 1.00 97.62 95 VAL A N 1
ATOM 744 C CA . VAL A 1 95 ? -1.746 -4.095 12.211 1.00 97.62 95 VAL A CA 1
ATOM 745 C C . VAL A 1 95 ? -2.802 -3.152 12.765 1.00 97.62 95 VAL A C 1
ATOM 747 O O . VAL A 1 95 ? -2.688 -1.931 12.655 1.00 97.62 95 VAL A O 1
ATOM 750 N N . LEU A 1 96 ? -3.850 -3.739 13.322 1.00 95.38 96 LEU A N 1
ATOM 751 C CA . LEU A 1 96 ? -4.976 -3.057 13.941 1.00 95.38 96 LEU A CA 1
ATOM 752 C C . LEU A 1 96 ? -4.737 -2.964 15.458 1.00 95.38 96 LEU A C 1
ATOM 754 O O . LEU A 1 96 ? -3.597 -2.997 15.933 1.00 95.38 96 LEU A O 1
ATOM 758 N N . ASP A 1 97 ? -5.808 -2.830 16.228 1.00 91.81 97 ASP A N 1
ATOM 759 C CA . ASP A 1 97 ? -5.767 -2.930 17.677 1.00 91.81 97 ASP A CA 1
ATOM 760 C C . ASP A 1 97 ? -5.554 -4.378 18.158 1.00 91.81 97 ASP A C 1
ATOM 762 O O . ASP A 1 97 ? -5.761 -5.363 17.440 1.00 91.81 97 ASP A O 1
ATOM 766 N N . SER A 1 98 ? -5.088 -4.507 19.404 1.00 89.38 98 SER A N 1
ATOM 767 C CA . SER A 1 98 ? -5.009 -5.788 20.122 1.00 89.38 98 SER A CA 1
ATOM 768 C C . SER A 1 98 ? -4.276 -6.916 19.372 1.00 89.38 98 SER A C 1
ATOM 770 O O . SER A 1 98 ? -4.617 -8.088 19.515 1.00 89.38 98 SER A O 1
ATOM 772 N N . GLY A 1 99 ? -3.274 -6.571 18.556 1.00 87.38 99 GLY A N 1
ATOM 773 C CA . GLY A 1 99 ? -2.442 -7.531 17.820 1.00 87.38 99 GLY A CA 1
ATOM 774 C C . GLY A 1 99 ? -3.110 -8.174 16.600 1.00 87.38 99 GLY A C 1
ATOM 775 O O . GLY A 1 99 ? -2.500 -9.032 15.959 1.00 87.38 99 GLY A O 1
ATOM 776 N N . LYS A 1 100 ? -4.336 -7.771 16.241 1.00 95.50 100 LYS A N 1
ATOM 777 C CA . LYS A 1 100 ? -4.983 -8.225 15.005 1.00 95.50 100 LYS A CA 1
ATOM 778 C C . LYS A 1 100 ? -4.247 -7.650 13.803 1.00 95.50 100 LYS A C 1
ATOM 780 O O . LYS A 1 100 ? -3.849 -6.488 13.809 1.00 95.50 100 LYS A O 1
ATOM 785 N N . TYR A 1 101 ? -4.095 -8.446 12.752 1.00 96.62 101 TYR A N 1
ATOM 786 C CA . TYR A 1 101 ? -3.442 -7.996 11.530 1.00 96.62 101 TYR A CA 1
ATOM 787 C C . TYR A 1 101 ? -4.120 -8.547 10.283 1.00 96.62 101 TYR A C 1
ATOM 789 O O . TYR A 1 101 ? -4.772 -9.592 10.307 1.00 96.62 101 TYR A O 1
ATOM 797 N N . VAL A 1 102 ? -3.936 -7.837 9.174 1.00 96.94 102 VAL A N 1
AT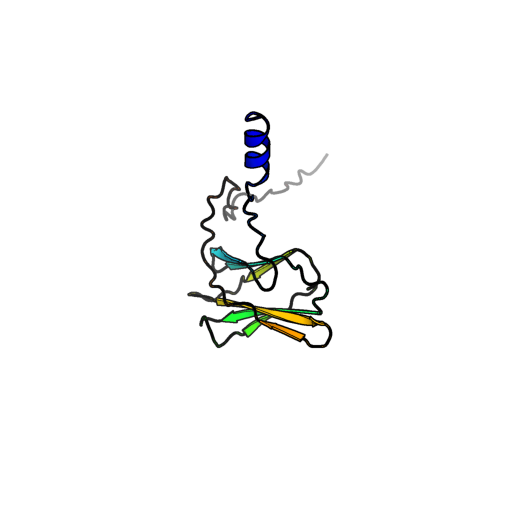OM 798 C CA . VAL A 1 102 ? -4.450 -8.201 7.857 1.00 96.94 102 VAL A CA 1
ATOM 799 C C . VAL A 1 102 ? -3.346 -8.008 6.824 1.00 96.94 102 VAL A C 1
ATOM 801 O O . VAL A 1 102 ? -2.665 -6.981 6.798 1.00 96.94 102 VAL A O 1
ATOM 804 N N . PHE A 1 103 ? -3.186 -8.992 5.941 1.00 97.88 103 PHE A N 1
ATOM 805 C CA . PHE A 1 103 ? -2.441 -8.813 4.700 1.00 97.88 103 PHE A CA 1
ATOM 806 C C . PHE A 1 103 ? -3.406 -8.441 3.581 1.00 97.88 103 PHE A C 1
ATOM 808 O O . PHE A 1 103 ? -4.432 -9.098 3.397 1.00 97.88 103 PHE A O 1
ATOM 815 N N . SER A 1 104 ? -3.071 -7.417 2.801 1.00 97.75 104 SER A N 1
ATOM 816 C CA . SER A 1 104 ? -3.828 -7.133 1.587 1.00 97.75 104 SER A CA 1
ATOM 817 C C . SER A 1 104 ? -3.581 -8.183 0.503 1.00 97.75 104 SER A C 1
ATOM 819 O O . SER A 1 104 ? -2.575 -8.902 0.503 1.00 97.75 104 SER A O 1
ATOM 821 N N . LYS A 1 105 ? -4.502 -8.248 -0.466 1.00 97.19 105 LYS A N 1
ATOM 822 C CA . LYS A 1 105 ? -4.272 -8.997 -1.707 1.00 97.19 105 LYS A CA 1
ATOM 823 C C . LYS A 1 105 ? -3.073 -8.403 -2.438 1.00 97.19 105 LYS A C 1
ATOM 825 O O . LYS A 1 105 ? -2.945 -7.183 -2.512 1.00 97.19 105 LYS A O 1
ATOM 830 N N . SER A 1 106 ? -2.230 -9.252 -3.020 1.00 97.81 106 SER A N 1
ATOM 831 C CA . SER A 1 106 ? -1.116 -8.761 -3.825 1.00 97.81 106 SER A CA 1
ATOM 832 C C . SER A 1 106 ? -1.616 -8.001 -5.057 1.00 97.81 106 SER A C 1
ATOM 834 O O . SER A 1 106 ? -2.549 -8.450 -5.726 1.00 97.81 106 SER A O 1
ATOM 836 N N . ARG A 1 107 ? -0.981 -6.868 -5.375 1.00 96.94 107 ARG A N 1
ATOM 837 C CA . ARG A 1 107 ? -1.213 -6.124 -6.619 1.00 96.94 107 ARG A CA 1
ATOM 838 C C . ARG A 1 107 ? 0.092 -5.867 -7.360 1.00 96.94 107 ARG A C 1
ATOM 840 O O . ARG A 1 107 ? 1.098 -5.491 -6.761 1.00 96.94 107 ARG A O 1
ATOM 847 N N . ARG A 1 108 ? 0.065 -6.058 -8.680 1.00 96.38 108 ARG A N 1
ATOM 848 C CA . ARG A 1 108 ? 1.173 -5.715 -9.581 1.00 96.38 108 ARG A CA 1
ATOM 849 C C . ARG A 1 108 ? 1.154 -4.217 -9.865 1.00 96.38 108 ARG A C 1
ATOM 851 O O . ARG A 1 108 ? 0.081 -3.667 -10.095 1.00 96.38 108 ARG A O 1
ATOM 858 N N . ALA A 1 109 ? 2.324 -3.582 -9.896 1.00 94.31 109 ALA A N 1
ATOM 859 C CA . ALA A 1 109 ? 2.422 -2.216 -10.402 1.00 94.31 109 ALA A CA 1
ATOM 860 C C . ALA A 1 109 ? 2.183 -2.214 -11.917 1.00 94.31 109 ALA A C 1
ATOM 862 O O . ALA A 1 109 ? 2.950 -2.814 -12.674 1.00 94.31 109 ALA A O 1
ATOM 863 N N . VAL A 1 110 ? 1.106 -1.562 -12.349 1.00 91.69 110 VAL A N 1
ATOM 864 C CA . VAL A 1 110 ? 0.731 -1.439 -13.765 1.00 91.69 110 VAL A CA 1
ATOM 865 C C . VAL A 1 110 ? 0.801 0.022 -14.203 1.00 91.69 110 VAL A C 1
ATOM 867 O O . VAL A 1 110 ? 0.606 0.903 -13.364 1.00 91.69 110 VAL A O 1
ATOM 870 N N . PRO A 1 111 ? 1.115 0.323 -15.473 1.00 89.00 111 PRO A N 1
ATOM 871 C CA . PRO A 1 111 ? 1.020 1.687 -15.979 1.00 89.00 111 PRO A CA 1
ATOM 872 C C . PRO A 1 111 ? -0.372 2.262 -15.716 1.00 89.00 111 PRO A C 1
ATOM 874 O O . PRO A 1 111 ? -1.383 1.588 -15.926 1.00 89.00 111 PRO A O 1
ATOM 877 N N . ASP A 1 112 ? -0.413 3.501 -15.238 1.00 79.88 112 ASP A N 1
ATOM 878 C CA . ASP A 1 112 ? -1.668 4.221 -15.068 1.00 79.88 112 ASP A CA 1
ATOM 879 C C . ASP A 1 112 ? -2.249 4.487 -16.463 1.00 79.88 112 ASP A C 1
ATOM 881 O O . ASP A 1 112 ? -1.718 5.295 -17.221 1.00 79.88 112 ASP A O 1
ATOM 885 N N . THR A 1 113 ? -3.261 3.709 -16.851 1.00 71.69 113 THR A N 1
ATOM 886 C CA . THR A 1 113 ? -3.894 3.810 -18.180 1.00 71.69 113 THR A CA 1
ATOM 887 C C . THR A 1 113 ? -5.140 4.701 -18.124 1.00 71.69 113 THR A C 1
ATOM 889 O O . THR A 1 113 ? -5.925 4.741 -19.067 1.00 71.69 113 THR A O 1
ATOM 892 N N . GLY A 1 114 ? -5.345 5.428 -17.019 1.00 59.78 114 GLY A N 1
ATOM 893 C CA . GLY A 1 114 ? -6.355 6.473 -16.963 1.00 59.78 114 GLY A CA 1
ATOM 894 C C . GLY A 1 114 ? -5.979 7.586 -17.934 1.00 59.78 114 GLY A C 1
ATOM 895 O O . GLY A 1 114 ? -4.914 8.182 -17.808 1.00 59.78 114 GLY A O 1
ATOM 896 N N . THR A 1 115 ? -6.835 7.851 -18.920 1.00 41.50 115 THR A N 1
ATOM 897 C CA . THR A 1 115 ? -6.714 8.984 -19.840 1.00 41.50 115 THR A CA 1
ATOM 898 C C . THR A 1 115 ? -6.454 10.261 -19.043 1.00 41.50 115 THR A C 1
ATOM 900 O O . THR A 1 115 ? -7.353 10.804 -18.403 1.00 41.50 115 THR A O 1
ATOM 903 N N . SER A 1 116 ? -5.212 10.738 -19.058 1.00 46.31 116 SER A N 1
ATOM 904 C CA . SER A 1 116 ? -4.834 11.997 -18.436 1.00 46.31 116 SER A CA 1
ATOM 905 C C . SER A 1 116 ? -5.431 13.137 -19.255 1.00 46.31 116 SER A C 1
ATOM 907 O O . SER A 1 116 ? -4.889 13.513 -20.297 1.00 46.31 116 SER A O 1
ATOM 909 N N . THR A 1 117 ? -6.522 13.737 -18.792 1.00 41.16 117 THR A N 1
ATOM 910 C CA . THR A 1 117 ? -6.747 15.150 -19.093 1.00 41.16 117 THR A CA 1
ATOM 911 C C . THR A 1 117 ? -5.614 15.921 -18.418 1.00 41.16 117 THR A C 1
ATOM 913 O O . THR A 1 117 ? -5.579 16.042 -17.198 1.00 41.16 117 THR A O 1
ATOM 916 N N . GLY A 1 118 ? -4.644 16.304 -19.251 1.00 48.03 118 GLY A N 1
ATOM 917 C CA . GLY A 1 118 ? -3.460 17.130 -19.022 1.00 48.03 118 GLY A CA 1
ATOM 918 C C . GLY A 1 118 ? -3.152 17.611 -17.604 1.00 48.03 118 GLY A C 1
ATOM 919 O O . GLY A 1 118 ? -3.724 18.588 -17.140 1.00 48.03 118 GLY A O 1
ATOM 920 N N . PHE A 1 119 ? -2.084 17.056 -17.033 1.00 44.31 119 PHE A N 1
ATOM 921 C CA . PHE A 1 119 ? -1.078 17.867 -16.349 1.00 44.31 119 PHE A CA 1
ATOM 922 C C . PHE A 1 119 ? 0.266 17.567 -17.022 1.00 44.31 119 PHE A C 1
ATOM 924 O O . PHE A 1 119 ? 0.595 16.389 -17.188 1.00 44.31 119 PHE A O 1
ATOM 931 N N . PRO A 1 120 ? 1.001 18.585 -17.505 1.00 41.69 120 PRO A N 1
ATOM 932 C CA . PRO A 1 120 ? 2.215 18.368 -18.274 1.00 41.69 120 PRO A CA 1
ATOM 933 C C . PRO A 1 120 ? 3.237 17.635 -17.408 1.00 41.69 120 PRO A C 1
ATOM 935 O O . PRO A 1 120 ? 3.560 18.060 -16.300 1.00 41.69 120 PRO A O 1
ATOM 938 N N . ALA A 1 121 ? 3.726 16.512 -17.931 1.00 44.19 121 ALA A N 1
ATOM 939 C CA . ALA A 1 121 ? 4.889 15.836 -17.396 1.00 44.19 121 ALA A CA 1
ATOM 940 C C . ALA A 1 121 ? 6.035 16.849 -17.304 1.00 44.19 121 ALA A C 1
ATOM 942 O O . ALA A 1 121 ? 6.372 17.497 -18.296 1.00 44.19 121 ALA A O 1
ATOM 943 N N . GLU A 1 122 ? 6.616 16.989 -16.115 1.00 44.56 122 GLU A N 1
ATOM 944 C CA . GLU A 1 122 ? 7.824 17.775 -15.918 1.00 44.56 122 GLU A CA 1
ATOM 945 C C . GLU A 1 122 ? 8.934 17.167 -16.781 1.00 44.56 122 GLU A C 1
ATOM 947 O O . GLU A 1 122 ? 9.474 16.090 -16.513 1.00 44.56 122 GLU A O 1
ATOM 952 N N . SER A 1 123 ? 9.174 17.832 -17.910 1.00 42.31 123 SER A N 1
ATOM 953 C CA . SER A 1 123 ? 10.232 17.532 -18.855 1.00 42.31 123 SER A CA 1
ATOM 954 C C . SER A 1 123 ? 11.558 17.726 -18.135 1.00 42.31 123 SER A C 1
ATOM 956 O O . SER A 1 123 ? 11.980 18.855 -17.889 1.00 42.31 123 SER A O 1
ATOM 958 N N . ASN A 1 124 ? 12.233 16.619 -17.842 1.00 50.22 124 ASN A N 1
ATOM 959 C CA . ASN A 1 124 ? 13.626 16.603 -17.421 1.00 50.22 124 ASN A CA 1
ATOM 960 C C . ASN A 1 124 ? 14.509 17.183 -18.542 1.00 50.22 124 ASN A C 1
ATOM 962 O O . ASN A 1 124 ? 15.088 16.436 -19.327 1.00 50.22 124 ASN A O 1
ATOM 966 N N . ASN A 1 125 ? 14.624 18.509 -18.620 1.00 46.31 125 ASN A N 1
ATOM 967 C CA . ASN A 1 125 ? 15.686 19.181 -19.360 1.00 46.31 125 ASN A CA 1
ATOM 968 C C . ASN A 1 125 ? 16.465 20.095 -18.408 1.00 46.31 125 ASN A C 1
ATOM 970 O O . ASN A 1 125 ? 16.258 21.304 -18.313 1.00 46.31 125 ASN A O 1
ATOM 974 N N . SER A 1 126 ? 17.368 19.460 -17.665 1.00 54.78 126 SER A N 1
ATOM 975 C CA . SER A 1 126 ? 18.396 20.102 -16.855 1.00 54.78 126 SER A CA 1
ATOM 976 C C . SER A 1 126 ? 19.439 20.761 -17.766 1.00 54.78 126 SER A C 1
ATOM 978 O O . SER A 1 126 ? 20.506 20.194 -17.965 1.00 54.78 126 SER A O 1
ATOM 980 N N . THR A 1 127 ? 19.141 21.929 -18.355 1.00 48.62 127 THR A N 1
ATOM 981 C CA . THR A 1 127 ? 20.163 22.870 -18.889 1.00 48.62 127 THR A CA 1
ATOM 982 C C . THR A 1 127 ? 19.674 24.330 -19.038 1.00 48.62 127 THR A C 1
ATOM 984 O O . THR A 1 127 ? 20.511 25.224 -19.102 1.00 48.62 127 THR A O 1
ATOM 987 N N . ALA A 1 128 ? 18.374 24.652 -19.008 1.00 47.00 128 ALA A N 1
ATOM 988 C CA . ALA A 1 128 ? 17.899 25.999 -19.384 1.00 47.00 128 ALA A CA 1
ATOM 989 C C . ALA A 1 128 ? 17.361 26.899 -18.248 1.00 47.00 128 ALA A C 1
ATOM 991 O O . ALA A 1 128 ? 16.553 27.778 -18.523 1.00 47.00 128 ALA A O 1
ATOM 992 N N . ASP A 1 129 ? 17.803 26.734 -16.996 1.00 45.81 129 ASP A N 1
ATOM 993 C CA . ASP A 1 129 ? 17.515 27.736 -15.949 1.00 45.81 129 ASP A CA 1
ATOM 994 C C . ASP A 1 129 ? 18.690 27.944 -14.986 1.00 45.81 129 ASP A C 1
ATOM 996 O O . ASP A 1 129 ? 18.582 27.876 -13.763 1.00 45.81 129 ASP A O 1
ATOM 1000 N N . ARG A 1 130 ? 19.869 28.233 -15.549 1.00 47.47 130 ARG A N 1
ATOM 1001 C CA . ARG A 1 130 ? 20.821 29.080 -14.828 1.00 47.47 130 ARG A CA 1
ATOM 1002 C C . ARG A 1 130 ? 20.322 30.515 -14.947 1.00 47.47 130 ARG A C 1
ATOM 1004 O O . ARG A 1 130 ? 20.815 31.268 -15.784 1.00 47.47 130 ARG A O 1
ATOM 1011 N N . ARG A 1 131 ? 19.389 30.921 -14.080 1.00 47.03 131 ARG A N 1
ATOM 1012 C CA . ARG A 1 131 ? 19.309 32.329 -13.679 1.00 47.03 131 ARG A CA 1
ATOM 1013 C C . ARG A 1 131 ? 20.627 32.673 -12.999 1.00 47.03 131 ARG A C 1
ATOM 1015 O O . ARG A 1 131 ? 20.796 32.522 -11.794 1.00 47.03 131 ARG A O 1
ATOM 1022 N N . VAL A 1 132 ? 21.587 33.093 -13.816 1.00 46.94 132 VAL A N 1
ATOM 1023 C CA . VAL A 1 132 ? 22.700 33.922 -13.383 1.00 46.94 132 VAL A CA 1
ATOM 1024 C C . VAL A 1 132 ? 22.044 35.149 -12.768 1.00 46.94 132 VAL A C 1
ATOM 1026 O O . VAL A 1 132 ? 21.542 36.017 -13.479 1.00 46.94 132 VAL A O 1
ATOM 1029 N N . ILE A 1 133 ? 21.981 35.196 -11.439 1.00 50.38 133 ILE A N 1
ATOM 1030 C CA . ILE A 1 133 ? 21.770 36.455 -10.739 1.00 50.38 133 ILE A CA 1
ATOM 1031 C C . ILE A 1 133 ? 23.052 37.242 -10.998 1.00 50.38 133 ILE A C 1
ATOM 1033 O O . ILE A 1 133 ? 24.047 37.097 -10.293 1.00 50.38 133 ILE A O 1
ATOM 1037 N N . VAL A 1 134 ? 23.059 38.003 -12.093 1.00 50.72 134 VAL A N 1
ATOM 1038 C CA . VAL A 1 134 ? 24.044 39.053 -12.311 1.00 50.72 134 VAL A CA 1
ATOM 1039 C C . VAL A 1 134 ? 23.710 40.102 -11.263 1.00 50.72 134 VAL A C 1
ATOM 1041 O O . VAL A 1 134 ? 22.787 40.892 -11.436 1.00 50.72 134 VAL A O 1
ATOM 1044 N N . SER A 1 135 ? 24.417 40.083 -10.136 1.00 53.56 135 SER A N 1
ATOM 1045 C CA . SER A 1 135 ? 24.490 41.252 -9.272 1.00 53.56 135 SER A CA 1
ATOM 1046 C C . SER A 1 135 ? 25.213 42.340 -10.066 1.00 53.56 135 SER A C 1
ATOM 1048 O O . SER A 1 135 ? 26.444 42.395 -10.087 1.00 53.56 135 SER A O 1
ATOM 1050 N N . SER A 1 136 ? 24.452 43.162 -10.788 1.00 50.44 136 SER A N 1
ATOM 1051 C CA . SER A 1 136 ? 24.949 44.418 -11.332 1.00 50.44 136 SER A CA 1
ATOM 1052 C C . SER A 1 136 ? 25.241 45.342 -10.154 1.00 50.44 136 SER A C 1
ATOM 1054 O O . SER A 1 136 ? 24.342 45.877 -9.508 1.00 50.44 136 SER A O 1
ATOM 1056 N N . ASN A 1 137 ? 26.527 45.425 -9.852 1.00 46.22 137 ASN A N 1
ATOM 1057 C CA . ASN A 1 137 ? 27.151 46.334 -8.912 1.00 46.22 137 ASN A CA 1
ATOM 1058 C C . ASN A 1 137 ? 26.908 47.815 -9.275 1.00 46.22 137 ASN A C 1
ATOM 1060 O O . ASN A 1 137 ? 26.961 48.165 -10.450 1.00 46.22 137 ASN A O 1
ATOM 1064 N N . LEU A 1 138 ? 26.777 48.628 -8.217 1.00 42.78 138 LEU A N 1
ATOM 1065 C CA . LEU A 1 138 ? 26.997 50.081 -8.096 1.00 42.78 138 LEU A CA 1
ATOM 1066 C C . LEU A 1 138 ? 26.107 51.058 -8.895 1.00 42.78 138 LEU A C 1
ATOM 1068 O O . LEU A 1 138 ? 26.211 51.168 -10.114 1.00 42.78 138 LEU A O 1
ATOM 1072 N N . ASN A 1 139 ? 25.383 51.914 -8.161 1.00 41.00 139 ASN A N 1
ATOM 1073 C CA . ASN A 1 139 ? 25.878 53.266 -7.850 1.00 41.00 139 ASN A CA 1
ATOM 1074 C C . ASN A 1 139 ? 25.288 53.772 -6.526 1.00 41.00 139 ASN A C 1
ATOM 1076 O O . ASN A 1 139 ? 24.051 53.664 -6.369 1.00 41.00 139 ASN A O 1
#